Protein AF-A0A2A4WB75-F1 (afdb_monomer_lite)

Foldseek 3Di:
DDLVVLLVLLLVLQQVVLVVCCPPPLCPAPCSPSVNSSVLSSVLSCVLCVVQPCVVDPPSQDDLLAPVVLVVLVVQLVCLVPDDDPDSVSSNVSSSSNSSSSSSNSNNVVQCPDPVHHHND

Sequence (121 aa):
MNGSAHKTIGAFTGIATLVAIDNHPDKQSIVHNPVIATSLATLGGMLPDKFEPASLGPHHRQFCHSFVSMGLVGYGVYRAYKWEPQTELDKCLRIAAIMIGVGYISHLIADSSTPRGLPII

Structure (mmCIF, N/CA/C/O backbone):
data_AF-A0A2A4WB75-F1
#
_entry.id   AF-A0A2A4WB75-F1
#
loop_
_atom_site.group_PDB
_atom_site.id
_atom_site.type_symbol
_atom_site.label_atom_id
_atom_site.label_alt_id
_atom_site.label_comp_id
_atom_site.label_asym_id
_atom_site.label_entity_id
_atom_site.label_seq_id
_atom_site.pdbx_PDB_ins_code
_atom_site.Cartn_x
_atom_site.Cartn_y
_atom_site.Cartn_z
_atom_site.occupancy
_atom_site.B_iso_or_equiv
_atom_site.auth_seq_id
_atom_site.auth_comp_id
_atom_site.auth_asym_id
_atom_site.auth_atom_id
_atom_site.pdbx_PDB_model_num
ATOM 1 N N . MET A 1 1 ? 11.914 4.918 -9.761 1.00 78.12 1 MET A N 1
ATOM 2 C CA . MET A 1 1 ? 12.446 5.832 -8.723 1.00 78.12 1 MET A CA 1
ATOM 3 C C . MET A 1 1 ? 13.361 5.002 -7.807 1.00 78.12 1 MET A C 1
ATOM 5 O O . MET A 1 1 ? 13.649 3.879 -8.200 1.00 78.12 1 MET A O 1
ATOM 9 N N . ASN A 1 2 ? 13.911 5.500 -6.691 1.00 84.00 2 ASN A N 1
ATOM 10 C CA . ASN A 1 2 ? 14.718 4.658 -5.781 1.00 84.00 2 ASN A CA 1
ATOM 11 C C . ASN A 1 2 ? 13.953 4.330 -4.486 1.00 84.00 2 ASN A C 1
ATOM 13 O O . ASN A 1 2 ? 13.030 5.052 -4.111 1.00 84.00 2 ASN A O 1
ATOM 17 N N . GLY A 1 3 ? 14.362 3.271 -3.778 1.00 82.56 3 GLY A N 1
ATOM 18 C CA . GLY A 1 3 ? 13.654 2.781 -2.587 1.00 82.56 3 GLY A CA 1
ATOM 19 C C . GLY A 1 3 ? 13.549 3.786 -1.430 1.00 82.56 3 GLY A C 1
ATOM 20 O O . GLY A 1 3 ? 12.625 3.703 -0.627 1.00 82.56 3 GLY A O 1
ATOM 21 N N . SER A 1 4 ? 14.456 4.766 -1.332 1.00 89.56 4 SER A N 1
ATOM 22 C CA . SER A 1 4 ? 14.356 5.829 -0.317 1.00 89.56 4 SER A CA 1
ATOM 23 C C . SER A 1 4 ? 13.198 6.782 -0.621 1.00 89.56 4 SER A C 1
ATOM 25 O O . SER A 1 4 ? 12.426 7.136 0.267 1.00 89.56 4 SER A O 1
ATOM 27 N N . ALA A 1 5 ? 13.019 7.139 -1.894 1.00 91.38 5 ALA A N 1
ATOM 28 C CA . ALA A 1 5 ? 11.916 7.989 -2.319 1.00 91.38 5 ALA A CA 1
ATOM 29 C C . ALA A 1 5 ? 10.550 7.331 -2.060 1.00 91.38 5 ALA A C 1
ATOM 31 O O . ALA A 1 5 ? 9.647 8.000 -1.567 1.00 91.38 5 ALA A O 1
ATOM 32 N N . HIS A 1 6 ? 10.407 6.024 -2.307 1.00 91.00 6 HIS A N 1
ATOM 33 C CA . HIS A 1 6 ? 9.159 5.298 -2.036 1.00 91.00 6 HIS A CA 1
ATOM 34 C C . HIS A 1 6 ? 8.795 5.282 -0.545 1.00 91.00 6 HIS A C 1
ATOM 36 O O . HIS A 1 6 ? 7.641 5.519 -0.197 1.00 91.00 6 HIS A O 1
ATOM 42 N N . LYS A 1 7 ? 9.783 5.122 0.349 1.00 91.88 7 LYS A N 1
ATOM 43 C CA . LYS A 1 7 ? 9.573 5.250 1.804 1.00 91.88 7 LYS A CA 1
ATOM 44 C C . LYS A 1 7 ? 9.056 6.636 2.180 1.00 91.88 7 LYS A C 1
ATOM 46 O O . LYS A 1 7 ? 8.081 6.747 2.917 1.00 91.88 7 LYS A O 1
ATOM 51 N N . THR A 1 8 ? 9.690 7.683 1.655 1.00 93.94 8 THR A N 1
ATOM 52 C CA . THR A 1 8 ? 9.303 9.073 1.926 1.00 93.94 8 THR A CA 1
ATOM 53 C C . THR A 1 8 ? 7.892 9.373 1.419 1.00 93.94 8 THR A C 1
ATOM 55 O O . THR A 1 8 ? 7.083 9.930 2.157 1.00 93.94 8 THR A O 1
ATOM 58 N N . ILE A 1 9 ? 7.561 8.958 0.191 1.00 94.81 9 ILE A N 1
ATOM 59 C CA . ILE A 1 9 ? 6.211 9.107 -0.372 1.00 94.81 9 ILE A CA 1
ATOM 60 C C . ILE A 1 9 ? 5.187 8.328 0.460 1.00 94.81 9 ILE A C 1
ATOM 62 O O . ILE A 1 9 ? 4.127 8.868 0.776 1.00 94.81 9 ILE A O 1
ATOM 66 N N . GLY A 1 10 ? 5.507 7.096 0.864 1.00 93.25 10 GLY A N 1
ATOM 67 C CA . GLY A 1 10 ? 4.665 6.285 1.742 1.00 93.25 10 GLY A CA 1
ATOM 68 C C . GLY A 1 10 ? 4.377 6.980 3.075 1.00 93.25 10 GLY A C 1
ATOM 69 O O . GLY A 1 10 ? 3.222 7.041 3.492 1.00 93.25 10 GLY A O 1
ATOM 70 N N . ALA A 1 11 ? 5.391 7.586 3.699 1.00 94.81 11 ALA A N 1
ATOM 71 C CA . ALA A 1 11 ? 5.229 8.337 4.941 1.00 94.81 11 ALA A CA 1
ATOM 72 C C . ALA A 1 11 ? 4.296 9.553 4.773 1.00 94.81 11 ALA A C 1
ATOM 74 O O . ALA A 1 11 ? 3.326 9.693 5.518 1.00 94.81 11 ALA A O 1
ATOM 75 N N . PHE A 1 12 ? 4.527 10.400 3.761 1.00 96.38 12 PHE A N 1
ATOM 76 C CA . PHE A 1 12 ? 3.651 11.549 3.487 1.00 96.38 12 PHE A CA 1
ATOM 77 C C . PHE A 1 12 ? 2.220 11.124 3.143 1.00 96.38 12 PHE A C 1
ATOM 79 O O . PHE A 1 12 ? 1.264 11.730 3.628 1.00 96.38 12 PHE A O 1
ATOM 86 N N . THR A 1 13 ? 2.066 10.053 2.361 1.00 95.56 13 THR A N 1
ATOM 87 C CA . THR A 1 13 ? 0.755 9.475 2.034 1.00 95.56 13 THR A CA 1
ATOM 88 C C . THR A 1 13 ? 0.044 8.995 3.295 1.00 95.56 13 THR A C 1
ATOM 90 O O . THR A 1 13 ? -1.160 9.204 3.434 1.00 95.56 13 THR A O 1
ATOM 93 N N . GLY A 1 14 ? 0.776 8.394 4.235 1.00 94.25 14 GLY A N 1
ATOM 94 C CA . GLY A 1 14 ? 0.231 7.959 5.514 1.00 94.25 14 GLY A CA 1
ATOM 95 C C . GLY A 1 14 ? -0.314 9.120 6.341 1.00 94.25 14 GLY A C 1
ATOM 96 O O . GLY A 1 14 ? -1.466 9.077 6.761 1.00 94.25 14 GLY A O 1
ATOM 97 N N . ILE A 1 15 ? 0.466 10.191 6.503 1.00 94.56 15 ILE A N 1
ATOM 98 C CA . ILE A 1 15 ? 0.015 11.396 7.218 1.00 94.56 15 ILE A CA 1
ATOM 99 C C . ILE A 1 15 ? -1.230 11.987 6.545 1.00 94.56 15 ILE A C 1
ATOM 101 O O . ILE A 1 15 ? -2.229 12.239 7.216 1.00 94.56 15 ILE A O 1
ATOM 105 N N . ALA A 1 16 ? -1.200 12.163 5.221 1.00 95.19 16 ALA A N 1
ATOM 106 C CA . ALA A 1 16 ? -2.326 12.717 4.471 1.00 95.19 16 ALA A CA 1
ATOM 107 C C . ALA A 1 16 ? -3.592 11.853 4.599 1.00 95.19 16 ALA A C 1
ATOM 109 O O . ALA A 1 16 ? -4.686 12.381 4.794 1.00 95.19 16 ALA A O 1
ATOM 110 N N . THR A 1 17 ? -3.442 10.528 4.537 1.00 93.81 17 THR A N 1
ATOM 111 C CA . THR A 1 17 ? -4.563 9.588 4.676 1.00 93.81 17 THR A CA 1
ATOM 112 C C . THR A 1 17 ? -5.139 9.629 6.081 1.00 93.81 17 THR A C 1
ATOM 114 O O . THR A 1 17 ? -6.356 9.685 6.221 1.00 93.81 17 THR A O 1
ATOM 117 N N . LEU A 1 18 ? -4.288 9.657 7.113 1.00 92.75 18 LEU A N 1
ATOM 118 C CA . LEU A 1 18 ? -4.733 9.754 8.500 1.00 92.75 18 LEU A CA 1
ATOM 119 C C . LEU A 1 18 ? -5.549 11.030 8.733 1.00 92.75 18 LEU A C 1
ATOM 121 O O . LEU A 1 18 ? -6.637 10.960 9.290 1.00 92.75 18 LEU A O 1
ATOM 125 N N . VAL A 1 19 ? -5.070 12.174 8.234 1.00 92.25 19 VAL A N 1
ATOM 126 C CA . VAL A 1 19 ? -5.809 13.446 8.294 1.00 92.25 19 VAL A CA 1
ATOM 127 C C . VAL A 1 19 ? -7.148 13.344 7.554 1.00 92.25 19 VAL A C 1
ATOM 129 O O . VAL A 1 19 ? -8.164 13.823 8.050 1.00 92.25 19 VAL A O 1
ATOM 132 N N . ALA A 1 20 ? -7.181 12.687 6.392 1.00 91.00 20 ALA A N 1
ATOM 133 C CA . ALA A 1 20 ? -8.405 12.519 5.609 1.00 91.00 20 ALA A CA 1
ATOM 134 C C . ALA A 1 20 ? -9.462 11.636 6.300 1.00 91.00 20 ALA A C 1
ATOM 136 O O . ALA A 1 20 ? -10.653 11.778 6.018 1.00 91.00 20 ALA A O 1
ATOM 137 N N . ILE A 1 21 ? -9.047 10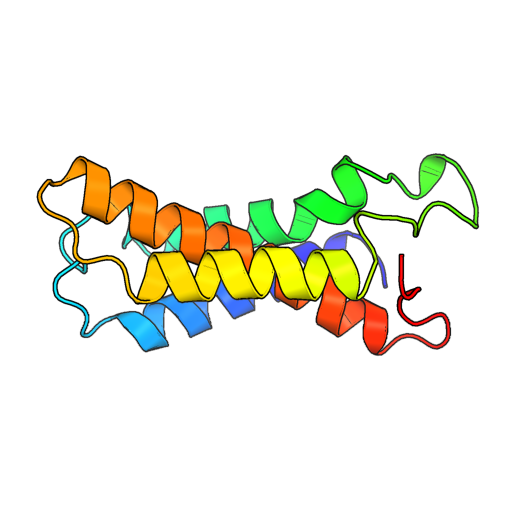.735 7.197 1.00 87.88 21 ILE A N 1
ATOM 138 C CA . ILE A 1 21 ? -9.944 9.831 7.930 1.00 87.88 21 ILE A CA 1
ATOM 139 C C . ILE A 1 21 ? -10.111 10.196 9.411 1.00 87.88 21 ILE A C 1
ATOM 141 O O . ILE A 1 21 ? -10.816 9.482 10.110 1.00 87.88 21 ILE A O 1
ATOM 145 N N . ASP A 1 22 ? -9.553 11.313 9.885 1.00 83.56 22 ASP A N 1
ATOM 146 C CA . ASP A 1 22 ? -9.537 11.699 11.311 1.00 83.56 22 ASP A CA 1
ATOM 147 C C . ASP A 1 22 ? -10.942 11.856 11.931 1.00 83.56 22 ASP A C 1
ATOM 149 O O . ASP A 1 22 ? -11.164 11.634 13.122 1.00 83.56 22 ASP A O 1
ATOM 153 N N . ASN A 1 23 ? -11.937 12.171 11.096 1.00 80.94 23 ASN A N 1
ATOM 154 C CA . ASN A 1 23 ? -13.337 12.269 11.508 1.00 80.94 23 ASN A CA 1
ATOM 155 C C . ASN A 1 23 ? -14.089 10.922 11.504 1.00 80.94 23 ASN A C 1
ATOM 157 O O . ASN A 1 23 ? -15.284 10.903 11.801 1.00 80.94 23 ASN A O 1
ATOM 161 N N . HIS A 1 24 ? -13.449 9.798 11.154 1.00 78.44 24 HIS A N 1
ATOM 162 C CA . HIS A 1 24 ? -14.116 8.491 11.184 1.00 78.44 24 HIS A CA 1
ATOM 163 C C . HIS A 1 24 ? -14.393 8.028 12.624 1.00 78.44 24 HIS A C 1
ATOM 165 O O . HIS A 1 24 ? -13.603 8.305 13.532 1.00 78.44 24 HIS A O 1
ATOM 171 N N . PRO A 1 25 ? -15.470 7.246 12.847 1.00 72.19 25 PRO A N 1
ATOM 172 C CA . PRO A 1 25 ? -15.778 6.653 14.155 1.00 72.19 25 PRO A CA 1
ATOM 173 C C . PRO A 1 25 ? -14.625 5.823 14.741 1.00 72.19 25 PRO A C 1
ATOM 175 O O . PRO A 1 25 ? -14.501 5.676 15.957 1.00 72.19 25 PRO A O 1
ATOM 178 N N . ASP A 1 26 ? -13.751 5.315 13.874 1.00 72.00 26 ASP A N 1
ATOM 179 C CA . ASP A 1 26 ? -12.633 4.441 14.220 1.00 72.00 26 ASP A CA 1
ATOM 180 C C . ASP A 1 26 ? -11.429 5.179 14.811 1.00 72.00 26 ASP A C 1
ATOM 182 O O . ASP A 1 26 ? -10.454 4.526 15.189 1.00 72.00 26 ASP A O 1
ATOM 186 N N . LYS A 1 27 ? -11.474 6.514 14.942 1.00 77.69 27 LYS A N 1
ATOM 187 C CA . LYS A 1 27 ? -10.347 7.313 15.459 1.00 77.69 27 LYS A CA 1
ATOM 188 C C . LYS A 1 27 ? -9.842 6.888 16.840 1.00 77.69 27 LYS A C 1
ATOM 190 O O . LYS A 1 27 ? -8.748 7.258 17.246 1.00 77.69 27 LYS A O 1
ATOM 195 N N . GLN A 1 28 ? -10.659 6.149 17.589 1.00 76.06 28 GLN A N 1
ATOM 196 C CA . GLN A 1 28 ? -10.312 5.646 18.918 1.00 76.06 28 GLN A CA 1
ATOM 197 C C . GLN A 1 28 ? -9.421 4.391 18.891 1.00 76.06 28 GLN A C 1
ATOM 199 O O . GLN A 1 28 ? -8.933 3.973 19.937 1.00 76.06 28 GLN A O 1
ATOM 204 N N . SER A 1 29 ? -9.173 3.803 17.718 1.00 81.56 29 SER A N 1
ATOM 205 C CA . SER A 1 29 ? -8.251 2.677 17.554 1.00 81.56 29 SER A CA 1
ATOM 206 C C . SER A 1 29 ? -6.799 3.071 17.842 1.00 81.56 29 SER A C 1
ATOM 208 O O . SER A 1 29 ? -6.344 4.147 17.451 1.00 81.56 29 SER A O 1
ATOM 210 N N . ILE A 1 30 ? -6.018 2.153 18.427 1.00 81.88 30 ILE A N 1
ATOM 211 C CA . ILE A 1 30 ? -4.573 2.341 18.654 1.00 81.88 30 ILE A CA 1
ATOM 212 C C . ILE A 1 30 ? -3.805 2.614 17.350 1.00 81.88 30 ILE A C 1
ATOM 214 O O . ILE A 1 30 ? -2.806 3.332 17.348 1.00 81.88 30 ILE A O 1
ATOM 218 N N . VAL A 1 31 ? -4.293 2.085 16.223 1.00 84.31 31 VAL A N 1
ATOM 219 C CA . VAL A 1 31 ? -3.668 2.249 14.902 1.00 84.31 31 VAL A CA 1
ATOM 220 C C . VAL A 1 31 ? -3.845 3.675 14.366 1.00 84.31 31 VAL A C 1
ATOM 222 O O . VAL A 1 31 ? -3.071 4.101 13.516 1.00 84.31 31 VAL A O 1
ATOM 225 N N . HIS A 1 32 ? -4.788 4.453 14.911 1.00 84.56 32 HIS A N 1
ATOM 226 C CA . HIS A 1 32 ? -4.987 5.865 14.571 1.00 84.56 32 HIS A CA 1
ATOM 227 C C . HIS A 1 32 ? -3.900 6.795 15.160 1.00 84.56 32 HIS A C 1
ATOM 229 O O . HIS A 1 32 ? -3.907 8.008 14.950 1.00 84.56 32 HIS A O 1
ATOM 235 N N . ASN A 1 33 ? -2.925 6.248 15.892 1.00 90.69 33 ASN A N 1
ATOM 236 C CA . ASN A 1 33 ? -1.735 6.986 16.294 1.00 90.69 33 ASN A CA 1
ATOM 237 C C . ASN A 1 33 ? -0.910 7.398 15.051 1.00 90.69 33 ASN A C 1
ATOM 239 O O . ASN A 1 33 ? -0.533 6.518 14.272 1.00 90.69 33 ASN A O 1
ATOM 243 N N . PRO A 1 34 ? -0.539 8.685 14.886 1.00 91.00 34 PRO A N 1
ATOM 244 C CA . PRO A 1 34 ? 0.193 9.157 13.710 1.00 91.00 34 PRO A CA 1
ATOM 245 C C . PRO A 1 34 ? 1.483 8.402 13.406 1.00 91.00 34 PRO A C 1
ATOM 247 O O . PRO A 1 34 ? 1.785 8.158 12.239 1.00 91.00 34 PRO A O 1
ATOM 250 N N . VAL A 1 35 ? 2.225 7.985 14.432 1.00 94.50 35 VAL A N 1
ATOM 251 C CA . VAL A 1 35 ? 3.474 7.235 14.264 1.00 94.50 35 VAL A CA 1
ATOM 252 C C . VAL A 1 35 ? 3.182 5.831 13.742 1.00 94.50 35 VAL A C 1
ATOM 254 O O . VAL A 1 35 ? 3.817 5.394 12.781 1.00 94.50 35 VAL A O 1
ATOM 257 N N . ILE A 1 36 ? 2.203 5.135 14.329 1.00 93.94 36 ILE A N 1
ATOM 258 C CA . ILE A 1 36 ? 1.827 3.772 13.920 1.00 93.94 36 ILE A CA 1
ATOM 259 C C . ILE A 1 36 ? 1.261 3.792 12.500 1.00 93.94 36 ILE A C 1
ATOM 261 O O . ILE A 1 36 ? 1.747 3.067 11.633 1.00 93.94 36 ILE A O 1
ATOM 265 N N . ALA A 1 37 ? 0.288 4.665 12.244 1.00 93.31 37 ALA A N 1
ATOM 266 C CA . ALA A 1 37 ? -0.358 4.819 10.949 1.00 93.31 37 ALA A CA 1
ATOM 267 C C . ALA A 1 37 ? 0.679 5.115 9.844 1.00 93.31 37 ALA A C 1
ATOM 269 O O . ALA A 1 37 ? 0.758 4.403 8.840 1.00 93.31 37 ALA A O 1
ATOM 270 N N . THR A 1 38 ? 1.535 6.118 10.055 1.00 94.75 38 THR A N 1
ATOM 271 C CA . THR A 1 38 ? 2.584 6.499 9.094 1.00 94.75 38 THR A CA 1
ATOM 272 C C . THR A 1 38 ? 3.590 5.372 8.871 1.00 94.75 38 THR A C 1
ATOM 274 O O . THR A 1 38 ? 4.018 5.141 7.737 1.00 94.75 38 THR A O 1
ATOM 277 N N . SER A 1 39 ? 3.940 4.623 9.920 1.00 96.75 39 SER A N 1
ATOM 278 C CA . SER A 1 39 ? 4.821 3.458 9.795 1.00 96.75 39 SER A CA 1
ATOM 279 C C . SER A 1 39 ? 4.188 2.370 8.928 1.00 96.75 39 SER A C 1
ATOM 281 O O . SER A 1 39 ? 4.859 1.833 8.051 1.00 96.75 39 SER A O 1
ATOM 283 N N . LEU A 1 40 ? 2.894 2.083 9.102 1.00 97.75 40 LEU A N 1
ATOM 284 C CA . LEU A 1 40 ? 2.178 1.105 8.278 1.00 97.75 40 LEU A CA 1
ATOM 285 C C . LEU A 1 40 ? 2.121 1.516 6.804 1.00 97.75 40 LEU A C 1
ATOM 287 O O . LEU A 1 40 ? 2.371 0.681 5.938 1.00 97.75 40 LEU A O 1
ATOM 291 N N . ALA A 1 41 ? 1.866 2.792 6.507 1.00 97.44 41 ALA A N 1
ATOM 292 C CA . ALA A 1 41 ? 1.897 3.283 5.129 1.00 97.44 41 ALA A CA 1
ATOM 293 C C . ALA A 1 41 ? 3.305 3.253 4.522 1.00 97.44 41 ALA A C 1
ATOM 295 O O . ALA A 1 41 ? 3.475 2.866 3.367 1.00 97.44 41 ALA A O 1
ATOM 296 N N . THR A 1 42 ? 4.331 3.578 5.309 1.00 97.19 42 THR A N 1
ATOM 297 C CA . THR A 1 42 ? 5.730 3.454 4.877 1.00 97.19 42 THR A CA 1
ATOM 298 C C . THR A 1 42 ? 6.073 2.002 4.548 1.00 97.19 42 THR A C 1
ATOM 300 O O . THR A 1 42 ? 6.653 1.731 3.500 1.00 97.19 42 THR A O 1
ATOM 303 N N . LEU A 1 43 ? 5.678 1.058 5.409 1.00 96.94 43 LEU A N 1
ATOM 304 C CA . LEU A 1 43 ? 5.862 -0.373 5.168 1.00 96.94 43 LEU A CA 1
ATOM 305 C C . LEU A 1 43 ? 5.102 -0.834 3.922 1.00 96.94 43 LEU A C 1
ATOM 307 O O . LEU A 1 43 ? 5.673 -1.554 3.109 1.00 96.94 43 LEU A O 1
ATOM 311 N N . GLY A 1 44 ? 3.859 -0.381 3.743 1.00 96.88 44 GLY A N 1
ATOM 312 C CA . GLY A 1 44 ? 3.052 -0.652 2.555 1.00 96.88 44 GLY A CA 1
ATOM 313 C C . GLY A 1 44 ? 3.731 -0.197 1.265 1.00 96.88 44 GLY A C 1
ATOM 314 O O . GLY A 1 44 ? 3.812 -0.966 0.312 1.00 96.88 44 GLY A O 1
ATOM 315 N N . GLY A 1 45 ? 4.312 1.005 1.268 1.00 95.81 45 GLY A N 1
ATOM 316 C CA . GLY A 1 45 ? 5.077 1.538 0.138 1.00 95.81 45 GLY A CA 1
ATOM 317 C C . GLY A 1 45 ? 6.405 0.828 -0.127 1.00 95.81 45 GLY A C 1
ATOM 318 O O . GLY A 1 45 ? 6.995 1.032 -1.174 1.00 95.81 45 GLY A O 1
ATOM 319 N N . MET A 1 46 ? 6.883 -0.023 0.782 1.00 95.62 46 MET A N 1
ATOM 320 C CA . MET A 1 46 ? 8.067 -0.860 0.555 1.00 95.62 46 MET A CA 1
ATOM 321 C C . MET A 1 46 ? 7.725 -2.258 0.025 1.00 95.62 46 MET A C 1
ATOM 323 O O . MET A 1 46 ? 8.630 -2.991 -0.376 1.00 95.62 46 MET A O 1
ATOM 327 N N . LEU A 1 47 ? 6.455 -2.672 0.080 1.00 95.88 47 LEU A N 1
ATOM 328 C CA . LEU A 1 47 ? 6.053 -4.034 -0.273 1.00 95.88 47 LEU A CA 1
ATOM 329 C C . LEU A 1 47 ? 6.334 -4.399 -1.736 1.00 95.88 47 LEU A C 1
ATOM 331 O O . LEU A 1 47 ? 6.857 -5.499 -1.930 1.00 95.88 47 LEU A O 1
ATOM 335 N N . PRO A 1 48 ? 6.062 -3.541 -2.743 1.00 95.06 48 PRO A N 1
ATOM 336 C CA . PRO A 1 48 ? 6.335 -3.891 -4.137 1.00 95.06 48 PRO A CA 1
ATOM 337 C C . PRO A 1 48 ? 7.805 -4.265 -4.353 1.00 95.06 48 PRO A C 1
ATOM 339 O O . PRO A 1 48 ? 8.097 -5.376 -4.790 1.00 95.06 48 PRO A O 1
ATOM 342 N N . ASP A 1 49 ? 8.731 -3.403 -3.921 1.00 94.19 49 ASP A N 1
ATOM 343 C CA . ASP A 1 49 ? 10.180 -3.633 -4.014 1.00 94.19 49 ASP A CA 1
ATOM 344 C C . ASP A 1 49 ? 10.653 -4.842 -3.193 1.00 94.19 49 ASP A C 1
ATOM 346 O O . ASP A 1 49 ? 11.673 -5.449 -3.507 1.00 94.19 49 ASP A O 1
ATOM 350 N N . LYS A 1 50 ? 9.961 -5.200 -2.105 1.00 94.25 50 LYS A N 1
ATOM 351 C CA . LYS A 1 50 ? 10.339 -6.362 -1.288 1.00 94.25 50 LYS A CA 1
ATOM 352 C C . LYS A 1 50 ? 9.907 -7.680 -1.929 1.00 94.25 50 LYS A C 1
ATOM 354 O O . LYS A 1 50 ? 10.620 -8.672 -1.789 1.00 94.25 50 LYS A O 1
ATOM 359 N N . PHE A 1 51 ? 8.751 -7.700 -2.591 1.00 93.94 51 PHE A N 1
ATOM 360 C CA . PHE A 1 51 ? 8.264 -8.876 -3.311 1.00 93.94 51 PHE A CA 1
ATOM 361 C C . PHE A 1 51 ? 8.936 -9.039 -4.676 1.00 93.94 51 PHE A C 1
ATOM 363 O O . PHE A 1 51 ? 9.213 -10.163 -5.084 1.00 93.94 51 PHE A O 1
ATOM 370 N N . GLU A 1 52 ? 9.266 -7.931 -5.337 1.00 93.00 52 GLU A N 1
ATOM 371 C CA . GLU A 1 52 ? 9.937 -7.898 -6.637 1.00 93.00 52 GLU A CA 1
ATOM 372 C C . GLU A 1 52 ? 11.204 -7.030 -6.576 1.00 93.00 52 GLU A C 1
ATOM 374 O O . GLU A 1 52 ? 11.231 -5.910 -7.091 1.00 93.00 52 GLU A O 1
ATOM 379 N N . PRO A 1 53 ? 12.280 -7.515 -5.930 1.00 90.56 53 PRO A N 1
ATOM 380 C CA . PRO A 1 53 ? 13.461 -6.702 -5.695 1.00 90.56 53 PRO A CA 1
ATOM 381 C C . PRO A 1 53 ? 14.219 -6.369 -6.976 1.00 90.56 53 PRO A C 1
ATOM 383 O O . PRO A 1 53 ? 14.560 -7.236 -7.783 1.00 90.56 53 PRO A O 1
ATOM 386 N N . ALA A 1 54 ? 14.592 -5.094 -7.103 1.00 86.94 54 ALA A N 1
ATOM 387 C CA . ALA A 1 54 ? 15.358 -4.579 -8.236 1.00 86.94 54 ALA A CA 1
ATOM 388 C C . ALA A 1 54 ? 16.736 -5.244 -8.421 1.00 86.94 54 ALA A C 1
ATOM 390 O O . ALA A 1 54 ? 17.300 -5.199 -9.514 1.00 86.94 54 ALA A O 1
ATOM 391 N N . SER A 1 55 ? 17.270 -5.897 -7.382 1.00 86.81 55 SER A N 1
ATOM 392 C CA . SER A 1 55 ? 18.509 -6.680 -7.457 1.00 86.81 55 SER A CA 1
ATOM 393 C C . SER A 1 55 ? 18.398 -7.927 -8.341 1.00 86.81 55 SER A C 1
ATOM 395 O O . SER A 1 55 ? 19.428 -8.446 -8.762 1.00 86.81 55 SER A O 1
ATOM 397 N N . LEU A 1 56 ? 17.183 -8.395 -8.658 1.00 85.12 56 LEU A N 1
ATOM 398 C CA . LEU A 1 56 ? 16.955 -9.545 -9.545 1.00 85.12 56 LEU A CA 1
ATOM 399 C C . LEU A 1 56 ? 17.152 -9.212 -11.031 1.00 85.12 56 LEU A C 1
ATOM 401 O O . LEU A 1 56 ? 17.186 -10.114 -11.865 1.00 85.12 56 LEU A O 1
ATOM 405 N N . GLY A 1 57 ? 17.305 -7.930 -11.376 1.00 84.75 57 GLY A N 1
ATOM 406 C CA . GLY A 1 57 ? 17.649 -7.486 -12.720 1.00 84.75 57 GLY A CA 1
ATOM 407 C C . GLY A 1 57 ? 16.743 -6.378 -13.259 1.00 84.75 57 GLY A C 1
ATOM 408 O O . GLY A 1 57 ? 15.810 -5.907 -12.598 1.00 84.75 57 GLY A O 1
ATOM 409 N N . PRO A 1 58 ? 16.993 -5.942 -14.506 1.00 80.56 58 PRO A N 1
ATOM 410 C CA . PRO A 1 58 ? 16.310 -4.792 -15.080 1.00 80.56 58 PRO A CA 1
ATOM 411 C C . PRO A 1 58 ? 14.814 -5.026 -15.301 1.00 80.56 58 PRO A C 1
ATOM 413 O O . PRO A 1 58 ? 14.106 -4.045 -15.461 1.00 80.56 58 PRO A O 1
ATOM 416 N N . HIS A 1 59 ? 14.318 -6.267 -15.303 1.00 82.81 59 HIS A N 1
ATOM 417 C CA . HIS A 1 59 ? 12.91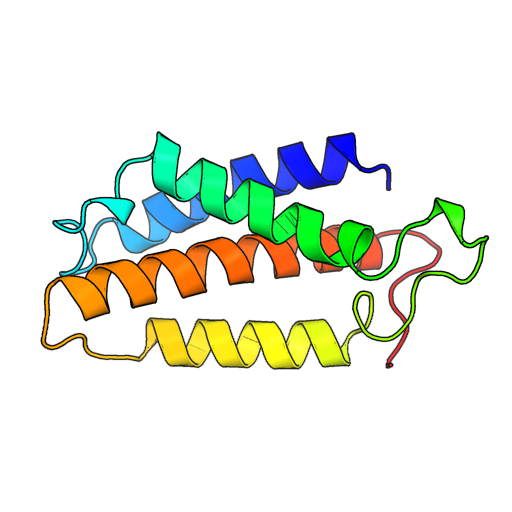4 -6.617 -15.566 1.00 82.81 59 HIS A CA 1
ATOM 418 C C . HIS A 1 59 ? 12.141 -7.070 -14.312 1.00 82.81 59 HIS A C 1
ATOM 420 O O . HIS A 1 59 ? 11.182 -7.818 -14.438 1.00 82.81 59 HIS A O 1
ATOM 426 N N . HIS A 1 60 ? 12.535 -6.621 -13.113 1.00 84.62 60 HIS A N 1
ATOM 427 C CA . HIS A 1 60 ? 11.857 -6.998 -11.861 1.00 84.62 60 HIS A CA 1
ATOM 428 C C . HIS A 1 60 ? 10.402 -6.512 -11.763 1.00 84.62 60 HIS A C 1
ATOM 430 O O . HIS A 1 60 ? 9.627 -7.127 -11.047 1.00 84.62 60 HIS A O 1
ATOM 436 N N . ARG A 1 61 ? 10.031 -5.424 -12.459 1.00 86.62 61 ARG A N 1
ATOM 437 C CA . ARG A 1 61 ? 8.662 -4.886 -12.448 1.00 86.62 61 ARG A CA 1
ATOM 438 C C . ARG A 1 61 ? 7.722 -5.840 -13.178 1.00 86.62 61 ARG A C 1
ATOM 440 O O . ARG A 1 61 ? 7.627 -5.771 -14.404 1.00 86.62 61 ARG A O 1
ATOM 447 N N . GLN A 1 62 ? 7.088 -6.723 -12.423 1.00 90.50 62 GLN A N 1
ATOM 448 C CA . GLN A 1 62 ? 6.139 -7.712 -12.908 1.00 90.50 62 GLN A CA 1
ATOM 449 C C . GLN A 1 62 ? 4.810 -7.475 -12.180 1.00 90.50 62 GLN A C 1
ATOM 451 O O . GLN A 1 62 ? 4.342 -6.333 -12.103 1.00 90.50 62 GLN A O 1
ATOM 456 N N . PHE A 1 63 ? 4.232 -8.525 -11.603 1.00 94.81 63 PHE A N 1
ATOM 457 C CA . PHE A 1 63 ? 2.911 -8.506 -11.001 1.00 94.81 63 PHE A CA 1
ATOM 458 C C . PHE A 1 63 ? 2.767 -7.442 -9.912 1.00 94.81 63 PHE A C 1
ATOM 460 O O . PHE A 1 63 ? 1.811 -6.668 -9.952 1.00 94.81 63 PHE A O 1
ATOM 467 N N . CYS A 1 64 ? 3.688 -7.352 -8.953 1.00 96.19 64 CYS A N 1
ATOM 468 C CA . CYS A 1 64 ? 3.606 -6.402 -7.837 1.00 96.19 64 CYS A CA 1
ATOM 469 C C . CYS A 1 64 ? 3.803 -4.947 -8.278 1.00 96.19 64 CYS A C 1
ATOM 471 O O . CYS A 1 64 ? 3.372 -4.036 -7.580 1.00 96.19 64 CYS A O 1
ATOM 473 N N . HIS A 1 65 ? 4.395 -4.718 -9.449 1.00 96.12 65 HIS A N 1
ATOM 474 C CA . HIS A 1 65 ? 4.549 -3.400 -10.061 1.00 96.12 65 HIS A CA 1
ATOM 475 C C . HIS A 1 65 ? 3.598 -3.185 -11.241 1.00 96.12 65 HIS A C 1
ATOM 477 O O . HIS A 1 65 ? 3.959 -2.512 -12.201 1.00 96.12 65 HIS A O 1
ATOM 483 N N . SER A 1 66 ? 2.386 -3.735 -11.193 1.00 96.62 66 SER A N 1
ATOM 484 C CA . SER A 1 66 ? 1.440 -3.667 -12.310 1.00 96.62 66 SER A CA 1
ATOM 485 C C . SER A 1 66 ? 0.200 -2.818 -12.023 1.00 96.62 66 SER A C 1
ATOM 487 O O . SER A 1 66 ? -0.194 -2.597 -10.872 1.00 96.62 66 SER A O 1
ATOM 489 N N . PHE A 1 67 ? -0.474 -2.387 -13.093 1.00 97.44 67 PHE A N 1
ATOM 490 C CA . PHE A 1 67 ? -1.797 -1.767 -12.993 1.00 97.44 67 PHE A CA 1
ATOM 491 C C . PHE A 1 67 ? -2.844 -2.721 -12.401 1.00 97.44 67 PHE A C 1
ATOM 493 O O . PHE A 1 67 ? -3.734 -2.265 -11.681 1.00 97.44 67 PHE A O 1
ATOM 500 N N . VAL A 1 68 ? -2.732 -4.033 -12.645 1.00 97.56 68 VAL A N 1
ATOM 501 C CA . VAL A 1 68 ? -3.608 -5.032 -12.015 1.00 97.56 68 VAL A CA 1
ATOM 502 C C . VAL A 1 68 ? -3.413 -5.058 -10.500 1.00 97.56 68 VAL A C 1
ATOM 504 O O . VAL A 1 68 ? -4.403 -4.969 -9.774 1.00 97.56 68 VAL A O 1
ATOM 507 N N . SER A 1 69 ? -2.174 -5.089 -10.003 1.00 97.94 69 SER A N 1
ATOM 508 C CA . SER A 1 69 ? -1.917 -5.003 -8.558 1.00 97.94 69 SER A CA 1
ATOM 509 C C . SER A 1 69 ? -2.426 -3.694 -7.967 1.00 97.94 69 SER A C 1
ATOM 511 O O . SER A 1 69 ? -3.069 -3.713 -6.918 1.00 97.94 69 SER A O 1
ATOM 513 N N . MET A 1 70 ? -2.243 -2.568 -8.665 1.00 97.94 70 MET A N 1
ATOM 514 C CA . MET A 1 70 ? -2.820 -1.288 -8.242 1.00 97.94 70 MET A CA 1
ATOM 515 C C . MET A 1 70 ? -4.343 -1.363 -8.100 1.00 97.94 70 MET A C 1
ATOM 517 O O . MET A 1 70 ? -4.892 -0.905 -7.100 1.00 97.94 70 MET A O 1
ATOM 521 N N . GLY A 1 71 ? -5.024 -1.963 -9.080 1.00 98.19 71 GLY A N 1
ATOM 522 C CA . GLY A 1 71 ? -6.473 -2.140 -9.069 1.00 98.19 71 GLY A CA 1
ATOM 523 C C . GLY A 1 71 ? -6.950 -3.067 -7.950 1.00 98.19 71 GLY A C 1
ATOM 524 O O . GLY A 1 71 ? -7.906 -2.736 -7.253 1.00 98.19 71 GLY A O 1
ATOM 525 N N . LEU A 1 72 ? -6.267 -4.195 -7.732 1.00 98.31 72 LEU A N 1
ATOM 526 C CA . LEU A 1 72 ? -6.597 -5.155 -6.674 1.00 98.31 72 LEU A CA 1
ATOM 527 C C . LEU A 1 72 ? -6.408 -4.554 -5.280 1.00 98.31 72 LEU A C 1
ATOM 529 O O . LEU A 1 72 ? -7.306 -4.649 -4.441 1.00 98.31 72 LEU A O 1
ATOM 533 N N . VAL A 1 73 ? -5.271 -3.895 -5.039 1.00 98.50 73 VAL A N 1
AT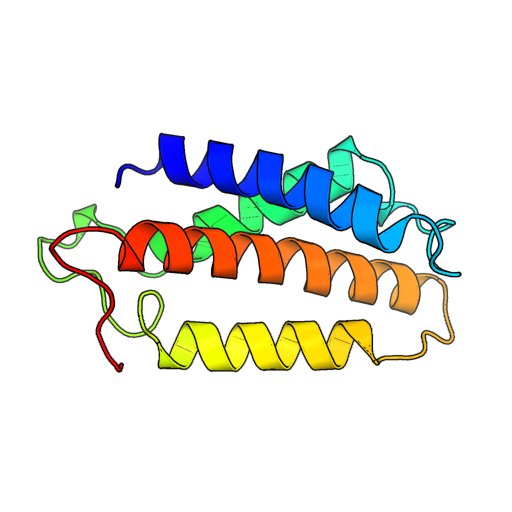OM 534 C CA . VAL A 1 73 ? -5.005 -3.216 -3.765 1.00 98.50 73 VAL A CA 1
ATOM 535 C C . VAL A 1 73 ? -5.979 -2.054 -3.574 1.00 98.50 73 VAL A C 1
ATOM 537 O O . VAL A 1 73 ? -6.561 -1.926 -2.500 1.00 98.50 73 VAL A O 1
ATOM 540 N N . GLY A 1 74 ? -6.236 -1.257 -4.615 1.00 98.50 74 GLY A N 1
ATOM 541 C CA . GLY A 1 74 ? -7.222 -0.173 -4.587 1.00 98.50 74 GLY A CA 1
ATOM 542 C C . GLY A 1 74 ? -8.633 -0.659 -4.263 1.00 98.50 74 GLY A C 1
ATOM 543 O O . GLY A 1 74 ? -9.312 -0.072 -3.421 1.00 98.50 74 GLY A O 1
ATOM 544 N N . TYR A 1 75 ? -9.057 -1.773 -4.858 1.00 98.56 75 TYR A N 1
ATOM 545 C CA . TYR A 1 75 ? -10.324 -2.414 -4.526 1.00 98.56 75 TYR A CA 1
ATOM 546 C C . TYR A 1 75 ? -10.345 -2.894 -3.069 1.00 98.56 75 TYR A C 1
ATOM 548 O O . TYR A 1 75 ? -11.318 -2.646 -2.360 1.00 98.56 75 TYR A O 1
ATOM 556 N N . GLY A 1 76 ? -9.263 -3.508 -2.582 1.00 98.44 76 GLY A N 1
ATOM 557 C CA . GLY A 1 76 ? -9.117 -3.896 -1.177 1.00 98.44 76 GLY A CA 1
ATOM 558 C C . GLY A 1 76 ? -9.238 -2.709 -0.216 1.00 98.44 76 GLY A C 1
ATOM 559 O O . GLY A 1 76 ? -10.009 -2.772 0.740 1.00 98.44 76 GLY A O 1
ATOM 560 N N . VAL A 1 77 ? -8.556 -1.597 -0.510 1.00 98.06 77 VAL A N 1
ATOM 561 C CA . VAL A 1 77 ? -8.654 -0.342 0.255 1.00 98.06 77 VAL A CA 1
ATOM 562 C C . VAL A 1 77 ? -10.081 0.196 0.236 1.00 98.06 77 VAL A C 1
ATOM 564 O O . VAL A 1 77 ? -10.604 0.560 1.285 1.00 98.06 77 VAL A O 1
ATOM 567 N N . TYR A 1 78 ? -10.749 0.200 -0.920 1.00 97.50 78 TYR A N 1
ATOM 568 C CA . TYR A 1 78 ? -12.147 0.616 -1.025 1.00 97.50 78 TYR A CA 1
ATOM 569 C C . TYR A 1 78 ? -13.069 -0.248 -0.154 1.00 97.50 78 TYR A C 1
ATOM 571 O O . TYR A 1 78 ? -13.918 0.276 0.571 1.00 97.50 78 TYR A O 1
ATOM 579 N N . ARG A 1 79 ? -12.881 -1.573 -0.176 1.00 97.94 79 ARG A N 1
ATOM 580 C CA . ARG A 1 79 ? -13.648 -2.513 0.652 1.00 97.94 79 ARG A CA 1
ATOM 581 C C . ARG A 1 79 ? -13.377 -2.301 2.140 1.00 97.94 79 ARG A C 1
ATOM 583 O O . ARG A 1 79 ? -14.336 -2.259 2.902 1.00 97.94 79 ARG A O 1
ATOM 590 N N . ALA A 1 80 ? -12.122 -2.099 2.542 1.00 95.75 80 ALA A N 1
ATOM 591 C CA . ALA A 1 80 ? -11.762 -1.769 3.922 1.00 95.75 80 ALA A CA 1
ATOM 592 C C . ALA A 1 80 ? -12.361 -0.421 4.354 1.00 95.75 80 ALA A C 1
ATOM 594 O O . ALA A 1 80 ? -12.913 -0.298 5.440 1.00 95.75 80 ALA A O 1
ATOM 595 N N . TYR A 1 81 ? -12.343 0.588 3.483 1.00 93.69 81 TYR A N 1
ATOM 596 C CA . TYR A 1 81 ? -12.961 1.881 3.758 1.00 93.69 81 TYR A CA 1
A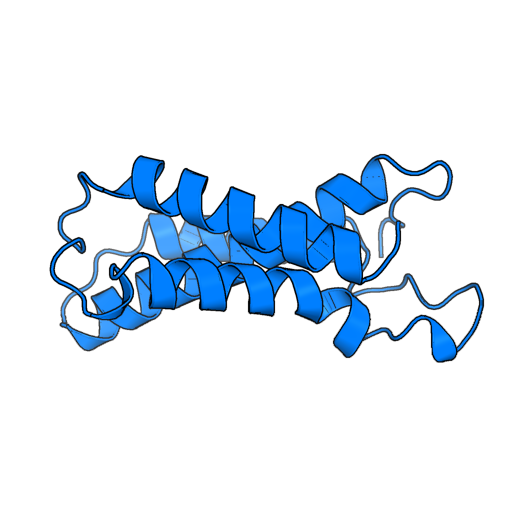TOM 597 C C . TYR A 1 81 ? -14.481 1.785 3.933 1.00 93.69 81 TYR A C 1
ATOM 599 O O . TYR A 1 81 ? -15.037 2.489 4.770 1.00 93.69 81 TYR A O 1
ATOM 607 N N . LYS A 1 82 ? -15.162 0.920 3.176 1.00 94.19 82 LYS A N 1
ATOM 608 C CA . LYS A 1 82 ? -16.614 0.694 3.290 1.00 94.19 82 LYS A CA 1
ATOM 609 C C . LYS A 1 82 ? -17.013 -0.296 4.384 1.00 94.19 82 LYS A C 1
ATOM 611 O O . LYS A 1 82 ? -18.201 -0.430 4.651 1.00 94.19 82 LYS A O 1
ATOM 616 N N . TRP A 1 83 ? -16.059 -1.000 4.979 1.00 93.56 83 TRP A N 1
ATOM 617 C CA . TRP A 1 83 ? -16.332 -1.960 6.038 1.00 93.56 83 TRP A CA 1
ATOM 618 C C . TRP A 1 83 ? -16.777 -1.244 7.319 1.00 93.56 83 TRP A C 1
ATOM 620 O O . TRP A 1 83 ? -16.124 -0.302 7.760 1.00 93.56 83 TRP A O 1
ATOM 630 N N . GLU A 1 84 ? -17.884 -1.700 7.908 1.00 92.62 84 GLU A N 1
ATOM 631 C CA . GLU A 1 84 ? -18.392 -1.244 9.205 1.00 92.62 84 GLU A CA 1
ATOM 632 C C . GLU A 1 84 ? -17.858 -2.154 10.329 1.00 92.62 84 GLU A C 1
ATOM 634 O O . GLU A 1 84 ? -18.332 -3.289 10.473 1.00 92.62 84 GLU A O 1
ATOM 639 N N . PRO A 1 85 ? -16.861 -1.703 11.112 1.00 91.94 85 PRO A N 1
ATOM 640 C CA . PRO A 1 85 ? -16.241 -2.527 12.143 1.00 91.94 85 PRO A CA 1
ATOM 641 C C . PRO A 1 85 ? -17.193 -2.760 13.320 1.00 91.94 85 PRO A C 1
ATOM 643 O O . PRO A 1 85 ? -17.864 -1.836 13.777 1.00 91.94 85 PRO A O 1
ATOM 646 N N . GLN A 1 86 ? -17.223 -3.987 13.842 1.00 92.88 86 GLN A N 1
ATOM 647 C CA . GLN A 1 86 ? -18.080 -4.372 14.972 1.00 92.88 86 GLN A CA 1
ATOM 648 C C . GLN A 1 86 ? -17.288 -4.494 16.279 1.00 92.88 86 GLN A C 1
ATOM 650 O O . GLN A 1 86 ? -17.851 -4.423 17.369 1.00 92.88 86 GLN A O 1
ATOM 655 N N . THR A 1 87 ? -15.971 -4.669 16.175 1.00 92.94 87 THR A N 1
ATOM 656 C CA . THR A 1 87 ? -15.061 -4.846 17.310 1.00 92.94 87 THR A CA 1
ATOM 657 C C . THR A 1 87 ? -13.890 -3.863 17.257 1.00 92.94 87 THR A C 1
ATOM 659 O O . THR A 1 87 ? -13.580 -3.284 16.216 1.00 92.94 87 THR A O 1
ATOM 662 N N . GLU A 1 88 ? -13.181 -3.690 18.374 1.00 91.12 88 GLU A N 1
ATOM 663 C CA . GLU A 1 88 ? -11.937 -2.901 18.393 1.00 91.12 88 GLU A CA 1
ATOM 664 C C . GLU A 1 88 ? -10.849 -3.497 17.488 1.00 91.12 88 GLU A C 1
ATOM 666 O O . GLU A 1 88 ? -10.088 -2.759 16.855 1.00 91.12 88 GLU A O 1
ATOM 671 N N . LEU A 1 89 ? -10.803 -4.830 17.370 1.00 93.50 89 LEU A N 1
ATOM 672 C CA . LEU A 1 89 ? -9.911 -5.503 16.429 1.00 93.50 89 LEU A CA 1
ATOM 673 C C . LEU A 1 89 ? -10.263 -5.129 14.984 1.00 93.50 89 LEU A C 1
ATOM 675 O O . LEU A 1 89 ? -9.359 -4.839 14.203 1.00 93.50 89 LEU A O 1
ATOM 679 N N . ASP A 1 90 ? -11.552 -5.057 14.646 1.00 93.62 90 ASP A N 1
ATOM 680 C CA . ASP A 1 90 ? -11.998 -4.665 13.307 1.00 93.62 90 ASP A CA 1
ATOM 681 C C . ASP A 1 90 ? -11.566 -3.240 12.966 1.00 93.62 90 ASP A C 1
ATOM 683 O O . ASP A 1 90 ? -11.039 -3.003 11.882 1.00 93.62 90 ASP A O 1
ATOM 687 N N . LYS A 1 91 ? -11.703 -2.296 13.908 1.00 92.88 91 LYS A N 1
ATOM 688 C CA . LYS A 1 91 ? -11.214 -0.918 13.728 1.00 92.88 91 LYS A CA 1
ATOM 689 C C . LYS A 1 91 ? -9.707 -0.895 13.463 1.00 92.88 91 LYS A C 1
ATOM 691 O O . LYS A 1 91 ? -9.235 -0.178 12.581 1.00 92.88 91 LYS A O 1
ATOM 696 N N . CYS A 1 92 ? -8.935 -1.693 14.207 1.00 93.94 92 CYS A N 1
ATOM 697 C CA . CYS A 1 92 ? -7.489 -1.816 14.005 1.00 93.94 92 CYS A CA 1
ATOM 698 C C . CYS A 1 92 ? -7.154 -2.379 12.619 1.00 93.94 92 CYS A C 1
ATOM 700 O O . CYS A 1 92 ? -6.340 -1.796 11.903 1.00 93.94 92 CYS A O 1
ATOM 702 N N . LEU A 1 93 ? -7.794 -3.484 12.228 1.00 95.12 93 LEU A N 1
ATOM 703 C CA . LEU A 1 93 ? -7.576 -4.138 10.938 1.00 95.12 93 LEU A CA 1
ATOM 704 C C . LEU A 1 93 ? -7.993 -3.244 9.771 1.00 95.12 93 LEU A C 1
ATOM 706 O O . LEU A 1 93 ? -7.277 -3.176 8.775 1.00 95.12 93 LEU A O 1
ATOM 710 N N . ARG A 1 94 ? -9.109 -2.523 9.905 1.00 94.75 94 ARG A N 1
ATOM 711 C CA . ARG A 1 94 ? -9.603 -1.577 8.904 1.00 94.75 94 ARG A CA 1
ATOM 712 C C . ARG A 1 94 ? -8.582 -0.481 8.630 1.00 94.75 94 ARG A C 1
ATOM 714 O O . ARG A 1 94 ? -8.178 -0.309 7.481 1.00 94.75 94 ARG A O 1
ATOM 721 N N . ILE A 1 95 ? -8.127 0.220 9.672 1.00 94.44 95 ILE A N 1
ATOM 722 C CA . ILE A 1 95 ? -7.128 1.286 9.515 1.00 94.44 95 ILE A CA 1
ATOM 723 C C . ILE A 1 95 ? -5.816 0.697 8.990 1.00 94.44 95 ILE A C 1
ATOM 725 O O . ILE A 1 95 ? -5.253 1.236 8.043 1.00 94.44 95 ILE A O 1
ATOM 729 N N . ALA A 1 96 ? -5.344 -0.432 9.525 1.00 96.19 96 ALA A N 1
ATOM 730 C CA . ALA A 1 96 ? -4.105 -1.047 9.056 1.00 96.19 96 ALA A CA 1
ATOM 731 C C . ALA A 1 96 ? -4.160 -1.423 7.565 1.00 96.19 96 ALA A C 1
ATOM 733 O O . ALA A 1 96 ? -3.224 -1.117 6.825 1.00 96.19 96 ALA A O 1
ATOM 734 N N . ALA A 1 97 ? -5.264 -2.023 7.108 1.00 97.19 97 ALA A N 1
ATOM 735 C CA . ALA A 1 97 ? -5.472 -2.381 5.708 1.00 97.19 97 ALA A CA 1
ATOM 736 C C . ALA A 1 97 ? -5.485 -1.148 4.795 1.00 97.19 97 ALA A C 1
ATOM 738 O O . ALA A 1 97 ? -4.834 -1.156 3.749 1.00 97.19 97 ALA A O 1
ATOM 739 N N . ILE A 1 98 ? -6.171 -0.074 5.207 1.00 97.12 98 ILE A N 1
ATOM 740 C CA . ILE A 1 98 ? -6.176 1.198 4.474 1.00 97.12 98 ILE A CA 1
ATOM 741 C C . ILE A 1 98 ? -4.753 1.752 4.387 1.00 97.12 98 ILE A C 1
ATOM 743 O O . ILE A 1 98 ? -4.287 2.016 3.285 1.00 97.12 98 ILE A O 1
ATOM 747 N N . MET A 1 99 ? -4.045 1.875 5.513 1.00 97.75 99 MET A N 1
ATOM 748 C CA . MET A 1 99 ? -2.721 2.502 5.568 1.00 97.75 99 MET A CA 1
ATOM 749 C C . MET A 1 99 ? -1.678 1.730 4.754 1.00 97.75 99 MET A C 1
ATOM 751 O O . MET A 1 99 ? -0.958 2.329 3.956 1.00 97.75 99 MET A O 1
ATOM 755 N N . ILE A 1 100 ? -1.629 0.402 4.886 1.00 98.25 100 ILE A N 1
ATOM 756 C CA . ILE A 1 100 ? -0.739 -0.445 4.077 1.00 98.25 100 ILE A CA 1
ATOM 757 C C . ILE A 1 100 ? -1.090 -0.312 2.589 1.00 98.25 100 ILE A C 1
ATOM 759 O O . ILE A 1 100 ? -0.200 -0.143 1.756 1.00 98.25 100 ILE A O 1
ATOM 763 N N . GLY A 1 101 ? -2.381 -0.355 2.251 1.00 98.31 101 GLY A N 1
ATOM 764 C CA . GLY A 1 101 ? -2.840 -0.300 0.868 1.00 98.31 101 GLY A CA 1
ATOM 765 C C . GLY A 1 101 ? -2.561 1.040 0.185 1.00 98.31 101 GLY A C 1
ATOM 766 O O . GLY A 1 101 ? -2.040 1.051 -0.926 1.00 98.31 101 GLY A O 1
ATOM 767 N N . VAL A 1 102 ? -2.825 2.178 0.839 1.00 98.12 102 VAL A N 1
ATOM 768 C CA . VAL A 1 102 ? -2.503 3.502 0.268 1.00 98.12 102 VAL A CA 1
ATOM 769 C C . VAL A 1 102 ? -0.997 3.714 0.125 1.00 98.12 102 VAL A C 1
ATOM 771 O O . VAL A 1 102 ? -0.563 4.336 -0.841 1.00 98.12 102 VAL A O 1
ATOM 774 N N . GLY A 1 103 ? -0.192 3.153 1.035 1.00 98.19 103 GLY A N 1
ATOM 775 C CA . GLY A 1 103 ? 1.264 3.128 0.909 1.00 98.19 103 GLY A CA 1
ATOM 776 C C . GLY A 1 103 ? 1.722 2.359 -0.330 1.00 98.19 103 GLY A C 1
ATOM 777 O O . GLY A 1 103 ? 2.520 2.859 -1.116 1.00 98.19 103 GLY A O 1
ATOM 778 N N . TYR A 1 104 ? 1.170 1.165 -0.550 1.00 98.50 104 TYR A N 1
ATOM 779 C CA . TYR A 1 104 ? 1.451 0.366 -1.745 1.00 98.50 104 TYR A CA 1
ATOM 780 C C . TYR A 1 104 ? 1.040 1.110 -3.025 1.00 98.50 104 TYR A C 1
ATOM 782 O O . TYR A 1 104 ? 1.799 1.183 -3.989 1.00 98.50 104 TYR A O 1
ATOM 790 N N . ILE A 1 105 ? -0.157 1.701 -3.042 1.00 98.44 105 ILE A N 1
ATOM 791 C CA . ILE A 1 105 ? -0.667 2.441 -4.203 1.00 98.44 105 ILE A CA 1
ATOM 792 C C . ILE A 1 105 ? 0.202 3.668 -4.494 1.00 98.44 105 ILE A C 1
ATOM 794 O O . ILE A 1 105 ? 0.479 3.942 -5.659 1.00 98.44 105 ILE A O 1
ATOM 798 N N . SER A 1 106 ? 0.679 4.392 -3.477 1.00 97.94 1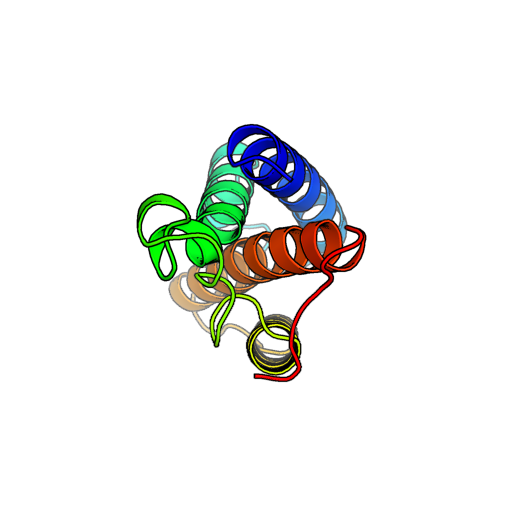06 SER A N 1
ATOM 799 C CA . SER A 1 106 ? 1.537 5.561 -3.698 1.00 97.94 106 SER A CA 1
ATOM 800 C C . SER A 1 106 ? 2.889 5.190 -4.309 1.00 97.94 106 SER A C 1
ATOM 802 O O . SER A 1 106 ? 3.384 5.926 -5.166 1.00 97.94 106 SER A O 1
ATOM 804 N N . HIS A 1 107 ? 3.441 4.017 -3.967 1.00 96.88 107 HIS A N 1
ATOM 805 C CA . HIS A 1 107 ? 4.603 3.448 -4.659 1.00 96.88 107 HIS A CA 1
ATOM 806 C C . HIS A 1 107 ? 4.323 3.265 -6.151 1.00 96.88 107 HIS A C 1
ATOM 808 O O . HIS A 1 107 ? 5.090 3.752 -6.982 1.00 96.88 107 HIS A O 1
ATOM 814 N N . LEU A 1 108 ? 3.205 2.617 -6.491 1.00 97.19 108 LEU A N 1
ATOM 815 C CA . LEU A 1 108 ? 2.822 2.362 -7.880 1.00 97.19 108 LEU A CA 1
ATOM 816 C C . LEU A 1 108 ? 2.528 3.642 -8.661 1.00 97.19 108 LEU A C 1
ATOM 818 O O . LEU A 1 108 ? 2.978 3.773 -9.796 1.00 97.19 108 LEU A O 1
ATOM 822 N N . ILE A 1 109 ? 1.843 4.617 -8.062 1.00 96.75 109 ILE A N 1
ATOM 823 C CA . ILE A 1 109 ? 1.603 5.921 -8.693 1.00 96.75 109 ILE A CA 1
ATOM 824 C C . ILE A 1 109 ? 2.937 6.603 -9.008 1.00 96.75 109 ILE A C 1
ATOM 826 O O . ILE A 1 109 ? 3.144 7.071 -10.133 1.00 96.75 109 ILE A O 1
ATOM 830 N N . ALA A 1 110 ? 3.869 6.615 -8.053 1.00 95.31 110 ALA A N 1
ATOM 831 C CA . ALA A 1 110 ? 5.185 7.197 -8.271 1.00 95.31 110 ALA A CA 1
ATOM 832 C C . ALA A 1 110 ? 5.950 6.477 -9.395 1.00 95.31 110 ALA A C 1
ATOM 834 O O . ALA A 1 110 ? 6.565 7.127 -10.240 1.00 95.31 110 ALA A O 1
ATOM 835 N N . ASP A 1 111 ? 5.864 5.148 -9.465 1.00 94.44 111 ASP A N 1
ATOM 836 C CA . ASP A 1 111 ? 6.501 4.373 -10.529 1.00 94.44 111 ASP A CA 1
ATOM 837 C C . ASP A 1 111 ? 5.821 4.517 -11.897 1.00 94.44 111 ASP A C 1
ATOM 839 O O . ASP A 1 111 ? 6.520 4.569 -12.914 1.00 94.44 111 ASP A O 1
ATOM 843 N N . SER A 1 112 ? 4.499 4.687 -11.943 1.00 94.12 112 SER A N 1
ATOM 844 C CA . SER A 1 112 ? 3.750 4.980 -13.174 1.00 94.12 112 SER A CA 1
ATOM 845 C C . SER A 1 112 ? 4.153 6.316 -13.805 1.00 94.12 112 SER A C 1
ATOM 847 O O . SER A 1 112 ? 4.045 6.487 -15.015 1.00 94.12 112 SER A O 1
ATOM 849 N N . SER A 1 113 ? 4.691 7.231 -12.991 1.00 92.88 113 SER A N 1
ATOM 850 C CA . SER A 1 113 ? 5.166 8.551 -13.417 1.00 92.88 113 SER A CA 1
ATOM 851 C C . SER A 1 113 ? 6.616 8.530 -13.924 1.00 92.88 113 SER A C 1
ATOM 853 O O . SER A 1 113 ? 7.173 9.566 -14.281 1.00 92.88 113 SER A O 1
ATOM 855 N N . THR A 1 114 ? 7.262 7.360 -13.944 1.00 91.50 114 THR A N 1
ATOM 856 C CA . THR A 1 114 ? 8.602 7.183 -14.521 1.00 91.50 114 THR A CA 1
ATOM 857 C C . THR A 1 114 ? 8.514 6.831 -16.009 1.00 91.50 114 THR A C 1
ATOM 859 O O . THR A 1 114 ? 7.525 6.230 -16.419 1.00 91.50 114 THR A O 1
ATOM 862 N N . PRO A 1 115 ? 9.558 7.082 -16.828 1.00 90.81 115 PRO A N 1
ATOM 863 C CA . PRO A 1 115 ? 9.544 6.724 -18.254 1.00 90.81 115 PRO A CA 1
ATOM 864 C C . PRO A 1 115 ? 9.272 5.241 -18.540 1.00 90.81 115 PRO A C 1
ATOM 866 O O . PRO A 1 115 ? 8.786 4.896 -19.611 1.00 90.81 115 PRO A O 1
ATOM 869 N N . ARG A 1 116 ? 9.588 4.354 -17.587 1.00 88.62 116 ARG A N 1
ATOM 870 C CA . ARG A 1 116 ? 9.320 2.915 -17.696 1.00 88.62 116 ARG A CA 1
ATOM 871 C C . ARG A 1 116 ? 7.862 2.551 -17.390 1.00 88.62 116 ARG A C 1
ATOM 873 O O . ARG A 1 116 ? 7.410 1.498 -17.826 1.00 88.62 116 ARG A O 1
ATOM 880 N N . GLY A 1 117 ? 7.154 3.396 -16.641 1.00 91.00 117 GLY A N 1
ATOM 881 C CA . GLY A 1 117 ? 5.776 3.169 -16.219 1.00 91.00 117 G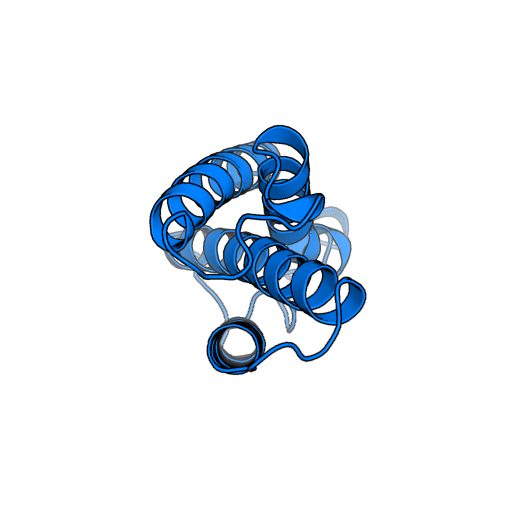LY A CA 1
ATOM 882 C C . GLY A 1 117 ? 5.571 1.876 -15.421 1.00 91.00 117 GLY A C 1
ATOM 883 O O . GLY A 1 117 ? 6.517 1.319 -14.843 1.00 91.00 117 GLY A O 1
ATOM 884 N N . LEU A 1 118 ? 4.313 1.421 -15.417 1.00 93.25 118 LEU A N 1
ATOM 885 C CA . LEU A 1 118 ? 3.878 0.120 -14.907 1.00 93.25 118 LEU A CA 1
ATOM 886 C C . LEU A 1 118 ? 3.406 -0.762 -16.079 1.00 93.25 118 LEU A C 1
ATOM 888 O O . LEU A 1 118 ? 2.694 -0.262 -16.955 1.00 93.25 118 LEU A O 1
ATOM 892 N N . PRO A 1 119 ? 3.748 -2.059 -16.119 1.00 94.06 119 PRO A N 1
ATOM 893 C CA . PRO A 1 119 ? 3.066 -3.019 -16.980 1.00 94.06 119 PRO A CA 1
ATOM 894 C C . PRO A 1 119 ? 1.591 -3.206 -16.589 1.00 94.06 119 PRO A C 1
ATOM 896 O O . PRO A 1 119 ? 1.147 -2.837 -15.500 1.00 94.06 119 PRO A O 1
ATOM 899 N N . ILE A 1 120 ? 0.817 -3.821 -17.486 1.00 91.94 120 ILE A N 1
ATOM 900 C CA . ILE A 1 120 ? -0.566 -4.216 -17.182 1.00 91.94 120 ILE A CA 1
ATOM 901 C C . ILE A 1 120 ? -0.577 -5.328 -16.119 1.00 91.94 120 ILE A C 1
ATOM 903 O O . ILE A 1 120 ? -1.361 -5.231 -15.175 1.00 91.94 120 ILE A O 1
ATOM 907 N N . ILE A 1 121 ? 0.309 -6.327 -16.255 1.00 88.69 121 ILE A N 1
ATOM 908 C CA . ILE A 1 121 ? 0.553 -7.463 -15.345 1.00 88.69 121 ILE A CA 1
ATOM 909 C C . ILE A 1 121 ? 2.058 -7.662 -15.211 1.00 88.69 121 ILE A C 1
ATOM 911 O O . ILE A 1 121 ? 2.751 -7.530 -16.244 1.00 88.69 121 ILE A O 1
#

Radius of gyration: 14.57 Å; chains: 1; bounding box: 37×23×37 Å

Secondary structure (DSSP, 8-state):
--HHHHHHHHHHHHHHHHHHHTTSGGGGSGGGSHHHHHHHHHHHHHHHHHHS-GGG-TT--SGGGSHHHHHHHHHHHHHHHH----SHHHHHHHHHHHHHHHHHHHHHHHHHTSTT-----

pLDDT: mean 92.39, std 5.89, range [72.0, 98.56]